Protein AF-A0A845S676-F1 (afdb_monomer_lite)

pLDDT: mean 88.93, std 10.78, range [51.16, 98.19]

Secondary structure (DSSP, 8-state):
-PPPPP-------STTS-HHHHHHHHHHHIIIII--------SS--BTTB-

Organism: NCBI:txid2576439

InterPro domains:
  IPR027417 P-loop containing nucleoside triphosphate hydrolase [G3DSA:3.40.50.300] (6-51)
  IPR027417 P-loop containing nucleoside triphosphate hydrolase [SSF52540] (1-50)
  IPR039430 Thymidylate kinase-like domain [PF02223] (11-49)

Foldseek 3Di:
DDDDDDDDDAQDDDPPPCRVVVLVVVQVCCVVPVVDDDDGADPPPRDPPTD

Sequence (51 aa):
MAIKKPFFICFEGVEGSGKSTQAKLLYKFIKKKITKNVILTREPGGTLFSE

Structure (mmCIF, N/CA/C/O backbone):
data_AF-A0A845S676-F1
#
_entry.id   AF-A0A845S676-F1
#
loop_
_atom_site.group_PDB
_atom_site.id
_atom_site.type_symbol
_atom_site.label_atom_id
_atom_site.label_alt_id
_atom_site.label_comp_id
_atom_site.label_asym_id
_atom_site.label_entity_id
_atom_site.label_seq_id
_atom_site.pdbx_PDB_ins_code
_atom_site.Cartn_x
_atom_site.Cartn_y
_atom_site.Cartn_z
_atom_site.occupancy
_atom_site.B_iso_or_equiv
_atom_site.auth_seq_id
_atom_site.auth_comp_id
_atom_site.auth_asym_id
_atom_site.auth_atom_id
_atom_site.pdbx_PDB_model_num
ATOM 1 N N . MET A 1 1 ? -29.332 7.788 10.508 1.00 58.06 1 MET A N 1
ATOM 2 C CA . MET A 1 1 ? -27.855 7.670 10.548 1.00 58.06 1 MET A CA 1
ATOM 3 C C . MET A 1 1 ? -27.313 7.944 9.154 1.00 58.06 1 MET A C 1
ATOM 5 O O . MET A 1 1 ? -27.766 7.296 8.222 1.00 58.06 1 MET A O 1
ATOM 9 N N . ALA A 1 2 ? -26.412 8.913 8.981 1.00 68.81 2 ALA A N 1
ATOM 10 C CA . ALA A 1 2 ? -25.815 9.181 7.672 1.00 68.81 2 ALA A CA 1
ATOM 11 C C . ALA A 1 2 ? -24.823 8.064 7.310 1.00 68.81 2 ALA A C 1
ATOM 13 O O . ALA A 1 2 ? -23.887 7.796 8.064 1.00 68.81 2 ALA A O 1
ATOM 14 N N . ILE A 1 3 ? -25.024 7.412 6.164 1.00 73.69 3 ILE A N 1
ATOM 15 C CA . ILE A 1 3 ? -24.072 6.434 5.629 1.00 73.69 3 ILE A CA 1
ATOM 16 C C . ILE A 1 3 ? -22.812 7.201 5.220 1.00 73.69 3 ILE A C 1
ATOM 18 O O . ILE A 1 3 ? -22.848 8.064 4.341 1.00 73.69 3 ILE A O 1
ATOM 22 N N . LYS A 1 4 ? -21.686 6.913 5.875 1.00 79.50 4 LYS A N 1
ATOM 23 C CA . LYS A 1 4 ? -20.405 7.536 5.538 1.00 79.50 4 LYS A CA 1
ATOM 24 C C . LYS A 1 4 ? -19.932 6.985 4.192 1.00 79.50 4 LYS A C 1
ATOM 26 O O . LYS A 1 4 ? -19.737 5.779 4.064 1.00 79.50 4 LYS A O 1
ATOM 31 N N . LYS A 1 5 ? -19.756 7.858 3.194 1.00 86.31 5 LYS A N 1
ATOM 32 C CA . LYS A 1 5 ? -19.263 7.453 1.869 1.00 86.31 5 LYS A CA 1
ATOM 33 C C . LYS A 1 5 ? -17.851 6.845 1.976 1.00 86.31 5 LYS A C 1
ATOM 35 O O . LYS A 1 5 ? -17.041 7.356 2.759 1.00 86.31 5 LYS A O 1
ATOM 40 N N . PRO A 1 6 ? -17.548 5.774 1.221 1.00 88.94 6 PRO A N 1
ATOM 41 C CA . PRO A 1 6 ? -16.201 5.219 1.156 1.00 88.94 6 PRO A CA 1
ATOM 42 C C . PRO A 1 6 ? -15.245 6.173 0.427 1.00 88.94 6 PRO A C 1
ATOM 44 O O . PRO A 1 6 ? -15.671 7.052 -0.321 1.00 88.94 6 PRO A O 1
ATOM 47 N N . PHE A 1 7 ? -13.944 5.975 0.645 1.00 92.25 7 PHE A N 1
ATOM 48 C CA . PHE A 1 7 ? -12.884 6.674 -0.079 1.00 92.25 7 PHE A CA 1
ATOM 49 C C . PHE A 1 7 ? -12.257 5.732 -1.104 1.00 92.25 7 PHE A C 1
ATOM 51 O O . PHE A 1 7 ? -11.969 4.581 -0.777 1.00 92.25 7 PHE A O 1
ATOM 58 N N . PHE A 1 8 ? -12.003 6.243 -2.306 1.00 94.50 8 PHE A N 1
ATOM 59 C CA . PHE A 1 8 ? -11.225 5.567 -3.338 1.00 94.50 8 PHE A CA 1
ATOM 60 C C . PHE A 1 8 ? -9.984 6.408 -3.650 1.00 94.50 8 PHE A C 1
ATOM 62 O O . PHE A 1 8 ? -10.091 7.621 -3.818 1.00 94.50 8 PHE A O 1
ATOM 69 N N . ILE A 1 9 ? -8.808 5.779 -3.641 1.00 95.06 9 ILE A N 1
ATOM 70 C CA . ILE A 1 9 ? -7.506 6.446 -3.773 1.00 95.06 9 ILE A CA 1
ATOM 71 C C . ILE A 1 9 ? -6.736 5.742 -4.890 1.00 95.06 9 ILE A C 1
ATOM 73 O O . ILE A 1 9 ? -6.483 4.543 -4.774 1.00 95.06 9 ILE A O 1
ATOM 77 N N . CYS A 1 10 ? -6.339 6.486 -5.927 1.00 96.06 10 CYS A N 1
ATOM 78 C CA . CYS A 1 10 ? -5.429 6.013 -6.973 1.00 96.06 10 CYS A CA 1
ATOM 79 C C . CYS A 1 10 ? -4.044 6.656 -6.812 1.00 96.06 10 CYS A C 1
ATOM 81 O O . CYS A 1 10 ? -3.938 7.827 -6.447 1.00 96.06 10 CYS A O 1
ATOM 83 N N . PHE A 1 11 ? -2.988 5.889 -7.084 1.00 96.31 11 PHE A N 1
ATOM 84 C CA . PHE A 1 11 ? -1.609 6.375 -7.110 1.00 96.31 11 PHE A CA 1
ATOM 85 C C . PHE A 1 11 ? -1.122 6.433 -8.558 1.00 96.31 11 PHE A C 1
ATOM 87 O O . PHE A 1 11 ? -0.838 5.392 -9.142 1.00 96.31 11 PHE A O 1
ATOM 94 N N . GLU A 1 12 ? -0.971 7.644 -9.090 1.00 96.00 12 GLU A N 1
ATOM 95 C CA . GLU A 1 12 ? -0.533 7.912 -10.466 1.00 96.00 12 GLU A CA 1
ATOM 96 C C . GLU A 1 12 ? 0.905 8.442 -10.532 1.00 96.00 12 GLU A C 1
ATOM 98 O O . GLU A 1 12 ? 1.452 8.944 -9.547 1.00 96.00 12 GLU A O 1
ATOM 103 N N . GLY A 1 13 ? 1.538 8.327 -11.702 1.00 95.62 13 GLY A N 1
ATOM 104 C CA . GLY A 1 13 ? 2.883 8.855 -11.954 1.00 95.62 13 GLY A CA 1
ATOM 105 C C . GLY A 1 13 ? 3.743 7.992 -12.879 1.00 95.62 13 GLY A C 1
ATOM 106 O O . GLY A 1 13 ? 3.385 6.867 -13.226 1.00 95.62 13 GLY A O 1
ATOM 107 N N . VAL A 1 14 ? 4.918 8.511 -13.241 1.00 97.06 14 VAL A N 1
ATOM 108 C CA . VAL A 1 14 ? 5.859 7.871 -14.181 1.00 97.06 14 VAL A CA 1
ATOM 109 C C . VAL A 1 14 ? 6.401 6.525 -13.685 1.00 97.06 14 VAL A C 1
ATOM 111 O O . VAL A 1 14 ? 6.298 6.180 -12.503 1.00 97.06 14 VAL A O 1
ATOM 114 N N . GLU A 1 15 ? 6.966 5.728 -14.590 1.00 94.94 15 GLU A N 1
ATOM 115 C CA . GLU A 1 15 ? 7.658 4.488 -14.234 1.00 94.94 15 GLU A CA 1
ATOM 116 C C . GLU A 1 15 ? 8.762 4.748 -13.193 1.00 94.94 15 GLU A C 1
ATOM 118 O O . GLU A 1 15 ? 9.396 5.799 -13.179 1.00 94.94 15 GLU A O 1
ATOM 123 N N . GLY A 1 16 ? 8.927 3.828 -12.242 1.00 95.38 16 GLY A N 1
ATOM 124 C CA . GLY A 1 16 ? 9.912 3.981 -11.167 1.00 95.38 16 GLY A CA 1
ATOM 125 C C . GLY A 1 16 ? 9.569 5.007 -10.075 1.00 95.38 16 GLY A C 1
ATOM 126 O O . GLY A 1 16 ? 10.266 5.0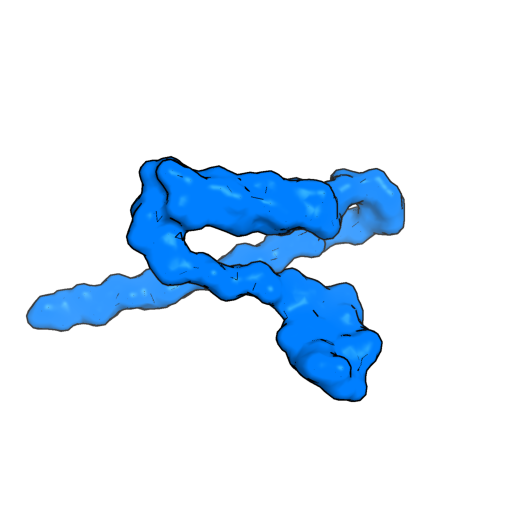48 -9.068 1.00 95.38 16 GLY A O 1
ATOM 127 N N . SER A 1 17 ? 8.468 5.768 -10.167 1.00 97.25 17 SER A N 1
ATOM 128 C CA . SER A 1 17 ? 8.111 6.790 -9.157 1.00 97.25 17 SER A CA 1
ATOM 129 C C . SER A 1 17 ? 7.686 6.243 -7.782 1.00 97.25 17 SER A C 1
ATOM 131 O O . SER A 1 17 ? 7.383 7.002 -6.863 1.00 97.25 17 SER A O 1
ATOM 133 N N . GLY A 1 18 ? 7.632 4.917 -7.619 1.00 97.50 18 GLY A N 1
ATOM 134 C CA . GLY A 1 18 ? 7.330 4.272 -6.340 1.00 97.50 18 GLY A CA 1
ATOM 135 C C . GLY A 1 18 ? 5.841 4.117 -6.010 1.00 97.50 18 GLY A C 1
ATOM 136 O O . GLY A 1 18 ? 5.524 3.760 -4.875 1.00 97.50 18 GLY A O 1
ATOM 137 N N . LYS A 1 19 ? 4.925 4.310 -6.973 1.00 97.19 19 LYS A N 1
ATOM 138 C CA . LYS A 1 19 ? 3.459 4.148 -6.804 1.00 97.19 19 LYS A CA 1
ATOM 139 C C . LYS A 1 19 ? 3.079 2.887 -6.024 1.00 97.19 19 LYS A C 1
ATOM 141 O O . LYS A 1 19 ? 2.410 2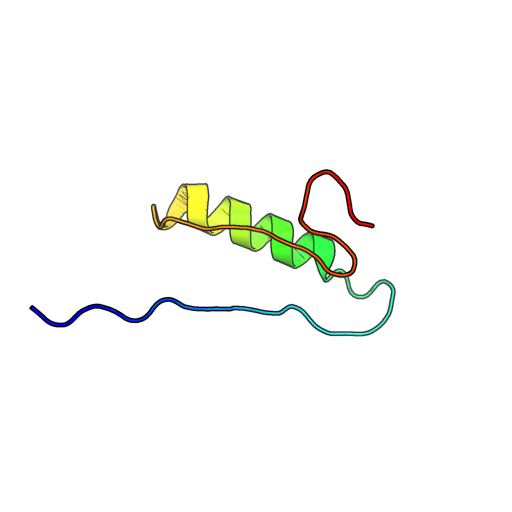.957 -4.996 1.00 97.19 19 LYS A O 1
ATOM 146 N N . SER A 1 20 ? 3.570 1.727 -6.469 1.00 95.81 20 SER A N 1
ATOM 147 C CA . SER A 1 20 ? 3.263 0.433 -5.850 1.00 95.81 20 SER A CA 1
ATOM 148 C C . SER A 1 20 ? 3.807 0.324 -4.423 1.00 95.81 20 SER A C 1
ATOM 150 O O . SER A 1 20 ? 3.181 -0.307 -3.571 1.00 95.81 20 SER A O 1
ATOM 152 N N . THR A 1 21 ? 4.955 0.944 -4.141 1.00 97.69 21 THR A N 1
ATOM 153 C CA . THR A 1 21 ? 5.530 1.007 -2.791 1.00 97.69 21 THR A CA 1
ATOM 154 C C . THR A 1 21 ? 4.653 1.859 -1.882 1.00 97.69 21 THR A C 1
ATOM 156 O O . THR A 1 21 ? 4.272 1.403 -0.804 1.00 97.69 21 THR A O 1
ATOM 159 N N . GLN A 1 22 ? 4.264 3.052 -2.333 1.00 98.19 22 GLN A N 1
ATOM 160 C CA . GLN A 1 22 ? 3.423 3.962 -1.555 1.00 98.19 22 GLN A CA 1
ATOM 161 C C . GLN A 1 22 ? 2.032 3.376 -1.289 1.00 98.19 22 GLN A C 1
ATOM 163 O O . GLN A 1 22 ? 1.569 3.393 -0.148 1.00 98.19 22 GLN A O 1
ATOM 168 N N . ALA A 1 23 ? 1.412 2.738 -2.286 1.00 97.19 23 ALA A N 1
ATOM 169 C CA . ALA A 1 23 ? 0.134 2.051 -2.118 1.00 97.19 23 ALA A CA 1
ATOM 170 C C . ALA A 1 23 ? 0.203 0.942 -1.046 1.00 97.19 23 ALA A C 1
ATOM 172 O O . ALA A 1 23 ? -0.657 0.858 -0.164 1.00 97.19 23 ALA A O 1
ATOM 173 N N . LYS A 1 24 ? 1.271 0.126 -1.052 1.00 97.19 24 LYS A N 1
ATOM 174 C CA . LYS A 1 24 ? 1.502 -0.923 -0.040 1.00 97.19 24 LYS A CA 1
ATOM 175 C C . LYS A 1 24 ? 1.760 -0.346 1.355 1.00 97.19 24 LYS A C 1
ATOM 177 O O . LYS A 1 24 ? 1.274 -0.909 2.338 1.00 97.19 24 LYS A O 1
ATOM 182 N N . LEU A 1 25 ? 2.519 0.747 1.462 1.00 97.75 25 LEU A N 1
ATOM 183 C CA . LEU A 1 25 ? 2.794 1.413 2.739 1.00 97.75 25 LEU A CA 1
ATOM 184 C C . LEU A 1 25 ? 1.521 2.016 3.337 1.00 97.75 25 LEU A C 1
ATOM 186 O O . LEU A 1 25 ? 1.241 1.777 4.513 1.00 97.75 25 LEU A O 1
ATOM 190 N N . LEU A 1 26 ? 0.711 2.706 2.528 1.00 96.75 26 LEU A N 1
ATOM 191 C CA . LEU A 1 26 ? -0.565 3.263 2.972 1.00 96.75 26 LEU A CA 1
ATOM 192 C C . LEU A 1 26 ? -1.524 2.161 3.437 1.00 96.75 26 LEU A C 1
ATOM 194 O O . LEU A 1 26 ? -2.108 2.266 4.515 1.00 96.75 26 LEU A O 1
ATOM 198 N N . TYR A 1 27 ? -1.643 1.071 2.677 1.00 96.31 27 TYR A N 1
ATOM 199 C CA . TYR A 1 27 ? -2.462 -0.078 3.065 1.00 96.31 27 TYR A CA 1
ATOM 200 C C . TYR A 1 27 ? -2.041 -0.660 4.426 1.00 96.31 27 TYR A C 1
ATOM 202 O O . TYR A 1 27 ? -2.882 -0.847 5.311 1.00 96.31 27 TYR A O 1
ATOM 210 N N . LYS A 1 28 ? -0.735 -0.890 4.635 1.00 96.12 28 LYS A N 1
ATOM 211 C CA . LYS A 1 28 ? -0.197 -1.369 5.922 1.00 96.12 28 LYS A CA 1
ATOM 212 C C . LYS A 1 28 ? -0.463 -0.375 7.052 1.00 96.12 28 LYS A C 1
ATOM 214 O O . LYS A 1 28 ? -0.823 -0.790 8.153 1.00 96.12 28 LYS A O 1
ATOM 219 N N . PHE A 1 29 ? -0.309 0.922 6.788 1.00 96.31 29 PHE A N 1
ATOM 220 C CA . PHE A 1 29 ? -0.588 1.973 7.760 1.00 96.31 29 PHE A CA 1
ATOM 221 C C . PHE A 1 29 ? -2.062 1.976 8.178 1.00 96.31 29 PHE A C 1
ATOM 223 O O . PHE A 1 29 ? -2.345 1.925 9.372 1.00 96.31 29 PHE A O 1
ATOM 230 N N . ILE A 1 30 ? -3.003 1.946 7.226 1.00 94.56 30 ILE A N 1
ATOM 231 C CA . ILE A 1 30 ? -4.443 1.923 7.521 1.00 94.56 30 ILE A CA 1
ATOM 232 C C . ILE A 1 30 ? -4.805 0.678 8.336 1.00 94.56 30 ILE A C 1
ATOM 234 O O . ILE A 1 30 ? -5.448 0.815 9.380 1.00 94.56 30 ILE A O 1
ATOM 238 N N . LYS A 1 31 ? -4.327 -0.508 7.922 1.00 92.81 31 LYS A N 1
ATOM 239 C CA . LYS A 1 31 ? -4.555 -1.759 8.663 1.00 92.81 31 LYS A CA 1
ATOM 240 C C . LYS A 1 31 ? -4.009 -1.713 10.091 1.00 92.81 31 LYS A C 1
ATOM 242 O O . LYS A 1 31 ? -4.660 -2.223 10.994 1.00 92.81 31 LYS A O 1
ATOM 247 N N . LYS A 1 32 ? -2.835 -1.109 10.308 1.00 93.81 32 LYS A N 1
ATOM 248 C CA . LYS A 1 32 ? -2.176 -1.075 11.626 1.00 93.81 32 LYS A CA 1
ATOM 249 C C . LYS A 1 32 ? -2.675 0.049 12.540 1.00 93.81 32 LYS A C 1
ATOM 251 O O . LYS A 1 32 ? -2.637 -0.114 13.755 1.00 93.81 32 LYS A O 1
ATOM 256 N N . LYS A 1 33 ? -3.043 1.210 11.989 1.00 93.62 33 LYS A N 1
ATOM 257 C CA . LYS A 1 33 ? -3.207 2.459 12.758 1.00 93.62 33 LYS A CA 1
ATOM 258 C C . LYS A 1 33 ? -4.608 3.061 12.725 1.00 93.62 33 LYS A C 1
ATOM 260 O O . LYS A 1 33 ? -4.949 3.772 13.658 1.00 93.62 33 LYS A O 1
ATOM 265 N N . ILE A 1 34 ? -5.395 2.815 11.677 1.00 86.06 34 ILE A N 1
ATOM 266 C CA . ILE A 1 34 ? -6.704 3.472 11.487 1.00 86.06 34 ILE A CA 1
ATOM 267 C C . ILE A 1 34 ? -7.865 2.469 11.645 1.00 86.06 34 ILE A C 1
ATOM 269 O O . ILE A 1 34 ? -9.017 2.887 11.670 1.00 86.06 34 ILE A O 1
ATOM 273 N N . THR A 1 35 ? -7.582 1.157 11.722 1.00 80.19 35 THR A N 1
ATOM 274 C CA . THR A 1 35 ? -8.582 0.076 11.908 1.00 80.19 35 THR A CA 1
ATOM 275 C C . THR A 1 35 ? -9.784 0.151 10.952 1.00 80.19 35 THR A C 1
ATOM 277 O O . THR A 1 35 ? -10.853 -0.390 11.223 1.00 80.19 35 THR A O 1
ATOM 280 N N . LYS A 1 36 ? -9.613 0.796 9.790 1.00 81.56 36 LYS A N 1
ATOM 281 C CA . LYS A 1 36 ? -10.618 0.835 8.725 1.00 81.56 36 LYS A CA 1
ATOM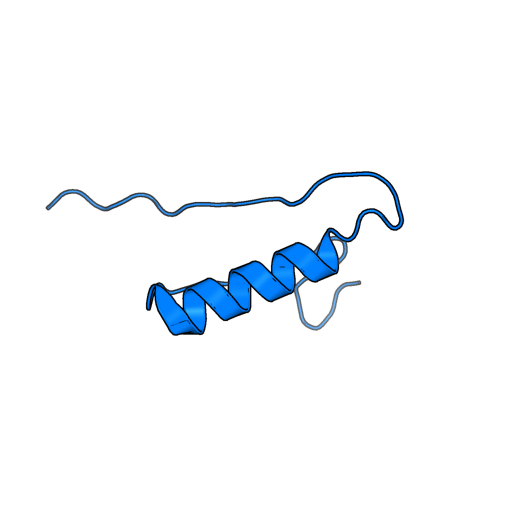 282 C C . LYS A 1 36 ? -10.482 -0.391 7.835 1.00 81.56 36 LYS A C 1
ATOM 284 O O . LYS A 1 36 ? -9.368 -0.811 7.514 1.00 81.56 36 LYS A O 1
ATOM 289 N N . ASN A 1 37 ? -11.619 -0.887 7.355 1.00 90.06 37 ASN A N 1
ATOM 290 C CA . ASN A 1 37 ? -11.645 -1.826 6.241 1.00 90.06 37 ASN A CA 1
ATOM 291 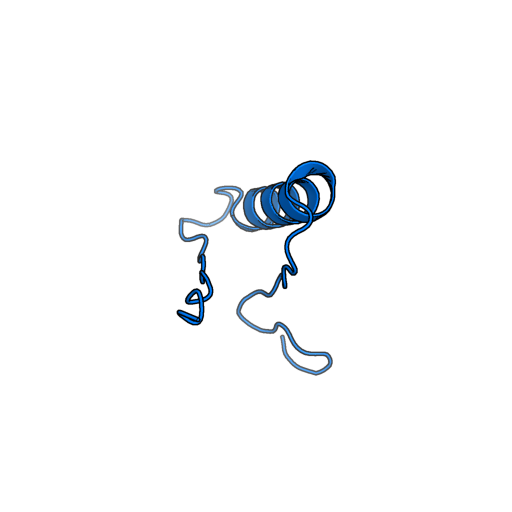C C . ASN A 1 37 ? -11.006 -1.164 5.019 1.00 90.06 37 ASN A C 1
ATOM 293 O O . A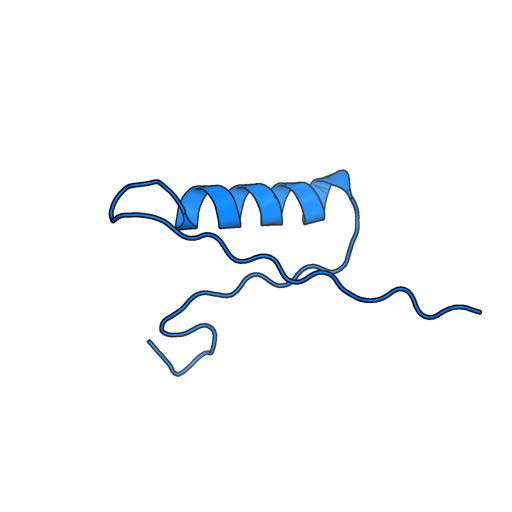SN A 1 37 ? -11.391 -0.063 4.623 1.00 90.06 37 ASN A O 1
ATOM 297 N N . VAL A 1 38 ? -9.997 -1.825 4.460 1.00 93.94 38 VAL A N 1
ATOM 298 C CA . VAL A 1 38 ? -9.207 -1.316 3.342 1.00 93.94 38 VAL A CA 1
ATOM 299 C C . VAL A 1 38 ? -8.907 -2.454 2.378 1.00 93.94 38 VAL A C 1
ATOM 301 O O . VAL A 1 38 ? -8.534 -3.552 2.796 1.00 93.94 38 VAL A O 1
ATOM 304 N N . ILE A 1 39 ? -9.073 -2.173 1.090 1.00 94.31 39 ILE A N 1
ATOM 305 C CA . ILE A 1 39 ? -8.775 -3.079 -0.016 1.00 94.31 39 ILE A CA 1
ATOM 306 C C . ILE A 1 39 ? -7.645 -2.438 -0.817 1.00 94.31 39 ILE A C 1
ATOM 308 O O . ILE A 1 39 ? -7.673 -1.238 -1.082 1.00 94.31 39 ILE A O 1
ATOM 312 N N . LEU A 1 40 ? -6.640 -3.237 -1.163 1.00 94.81 40 LEU A N 1
ATOM 313 C CA . LEU A 1 40 ? -5.560 -2.840 -2.058 1.00 94.81 40 LEU A CA 1
ATOM 314 C C . LEU A 1 40 ? -5.735 -3.602 -3.372 1.00 94.81 40 LEU A C 1
ATOM 316 O O . LEU A 1 40 ? -5.819 -4.827 -3.352 1.00 94.81 40 LEU A O 1
ATOM 320 N N . THR A 1 41 ? -5.765 -2.876 -4.484 1.00 94.38 41 THR A N 1
A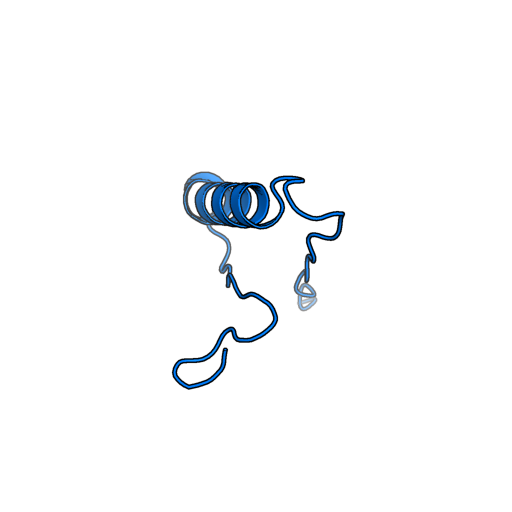TOM 321 C CA . THR A 1 41 ? -5.808 -3.422 -5.847 1.00 94.38 41 THR A CA 1
ATOM 322 C C . THR A 1 41 ? -4.757 -2.726 -6.723 1.00 94.38 41 THR A C 1
ATOM 324 O O . THR A 1 41 ? -4.096 -1.792 -6.260 1.00 94.38 41 THR A O 1
ATOM 327 N N . ARG A 1 42 ? -4.554 -3.205 -7.954 1.00 91.62 42 ARG A N 1
ATOM 328 C CA . ARG A 1 42 ? -3.645 -2.628 -8.955 1.00 91.62 42 ARG A CA 1
ATOM 329 C C . ARG A 1 42 ? -4.242 -2.763 -10.352 1.00 91.62 42 ARG A C 1
ATOM 331 O O . ARG A 1 42 ? -5.039 -3.668 -10.561 1.00 91.62 42 ARG A O 1
ATOM 338 N N . GLU A 1 43 ? -3.773 -1.934 -11.277 1.00 87.75 43 GLU A N 1
ATOM 339 C CA . GLU A 1 43 ? -4.026 -2.087 -12.708 1.00 87.75 43 GLU A CA 1
ATOM 340 C C . GLU A 1 43 ? -2.702 -2.192 -13.499 1.00 87.75 43 GLU A C 1
ATOM 342 O O . GLU A 1 43 ? -1.704 -1.582 -13.092 1.00 87.75 43 GLU A O 1
ATOM 347 N N . PRO A 1 44 ? -2.679 -2.965 -14.600 1.00 87.62 44 PRO A N 1
ATOM 348 C CA . PRO A 1 44 ? -3.696 -3.964 -14.915 1.00 87.62 44 PRO A CA 1
ATOM 349 C C . PRO A 1 44 ? -3.727 -5.062 -13.814 1.00 87.62 44 PRO A C 1
ATOM 351 O O . PRO A 1 44 ? -2.830 -5.149 -12.952 1.00 87.62 44 PRO A O 1
ATOM 354 N N . GLY A 1 45 ? -4.837 -5.800 -13.747 1.00 85.56 45 GLY A N 1
ATOM 355 C CA . GLY A 1 45 ? -5.047 -6.890 -12.794 1.00 85.56 45 GLY A CA 1
ATOM 356 C C . GLY A 1 45 ? -5.912 -6.550 -11.574 1.00 85.56 45 GLY A C 1
ATOM 357 O O . GLY A 1 45 ? -6.921 -5.858 -11.668 1.00 85.56 45 GLY A O 1
ATOM 358 N N . GLY A 1 46 ? -5.574 -7.134 -10.417 1.00 77.31 46 GLY A N 1
ATOM 359 C CA . GLY A 1 46 ? -6.334 -6.961 -9.164 1.00 77.31 46 GLY A CA 1
ATOM 360 C C . GLY A 1 46 ? -7.337 -8.079 -8.847 1.00 77.31 46 GLY A C 1
ATOM 361 O O . GLY A 1 46 ? -7.986 -8.052 -7.802 1.00 77.31 46 GLY A O 1
ATOM 362 N N . THR A 1 47 ? -7.417 -9.099 -9.703 1.00 79.56 47 THR A N 1
ATOM 363 C CA . THR A 1 47 ? -8.170 -10.342 -9.479 1.00 79.56 47 THR A CA 1
ATOM 364 C C . THR A 1 47 ? -7.269 -11.560 -9.724 1.00 79.56 47 THR A C 1
ATOM 366 O O . THR A 1 47 ? -6.167 -11.418 -10.245 1.00 79.56 47 THR A O 1
ATOM 369 N N . LEU A 1 48 ? -7.710 -12.761 -9.329 1.00 74.19 48 LEU A N 1
ATOM 370 C CA . LEU A 1 48 ? -6.923 -14.005 -9.438 1.00 74.19 48 LEU A CA 1
ATOM 371 C C . LEU A 1 48 ? -6.481 -14.353 -10.871 1.00 74.19 48 LEU A C 1
ATOM 373 O O . LEU A 1 48 ? -5.470 -15.028 -11.031 1.00 74.19 48 LEU A O 1
ATOM 377 N N . PHE A 1 49 ? -7.227 -13.916 -11.888 1.00 74.75 49 PHE A N 1
ATOM 378 C CA . PHE A 1 49 ? -7.062 -14.361 -13.278 1.00 74.75 49 PHE A CA 1
ATOM 379 C C . PHE A 1 49 ? -6.716 -13.238 -14.257 1.00 74.75 49 PHE A C 1
ATOM 381 O O . PHE A 1 49 ? -6.784 -13.453 -15.463 1.00 74.75 49 PHE A O 1
ATOM 388 N N . SER A 1 50 ? -6.368 -12.049 -13.767 1.00 66.06 50 SER A N 1
ATOM 389 C CA . SER A 1 50 ? -6.010 -10.934 -14.640 1.00 66.06 50 SER A CA 1
ATOM 390 C C . SER A 1 50 ? -4.658 -10.369 -14.245 1.00 66.06 50 SER A C 1
ATOM 392 O O . SER A 1 50 ? -4.458 -9.954 -13.097 1.00 66.06 50 SER A O 1
ATOM 394 N N . GLU A 1 51 ? -3.750 -10.352 -15.220 1.00 51.16 51 GLU A N 1
ATOM 395 C CA . GLU A 1 51 ? -2.719 -9.323 -15.279 1.00 51.16 51 GLU A CA 1
ATOM 396 C C . GLU A 1 51 ? -3.294 -7.984 -15.680 1.00 51.16 51 GLU A C 1
ATOM 398 O O . GLU A 1 51 ? -4.427 -7.916 -16.221 1.00 51.16 51 GLU A O 1
#

Radius of gyration: 13.26 Å; chains: 1; bounding box: 38×24×28 Å